Protein AF-K2RY34-F1 (afdb_monomer_lite)

Organism: Macrophomina phaseolina (strain MS6)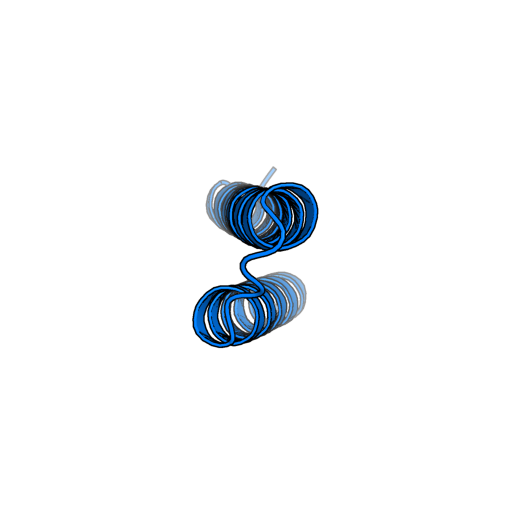 (NCBI:txid1126212)

Secondary structure (DSSP, 8-state):
--HHHHHHHHHHHHHHHHHHHHHHTT---HHHHHHHHHHHHHHHHHH--

Radius of gyration: 11.95 Å; chains: 1; bounding box: 30×22×30 Å

Structure (mmCIF, N/CA/C/O backbone):
data_AF-K2RY34-F1
#
_entry.id   AF-K2RY34-F1
#
loop_
_atom_site.group_PDB
_atom_site.id
_atom_site.type_symbol
_atom_site.label_atom_id
_atom_site.label_alt_id
_atom_site.label_comp_id
_atom_site.label_asym_id
_atom_site.label_entity_id
_atom_site.label_seq_id
_atom_site.pdbx_PDB_ins_code
_atom_site.Cartn_x
_atom_site.Cartn_y
_atom_site.Cartn_z
_atom_site.occupancy
_atom_site.B_iso_or_equiv
_atom_site.auth_seq_id
_atom_site.auth_comp_id
_atom_site.auth_asym_id
_atom_site.auth_atom_id
_atom_site.pdbx_PDB_model_num
ATOM 1 N N . MET A 1 1 ? -7.864 14.081 14.956 1.00 58.47 1 MET A N 1
ATOM 2 C CA . MET A 1 1 ? -8.032 13.053 13.918 1.00 58.47 1 MET A CA 1
ATOM 3 C C . MET A 1 1 ? -7.927 11.715 14.620 1.00 58.47 1 MET A C 1
ATOM 5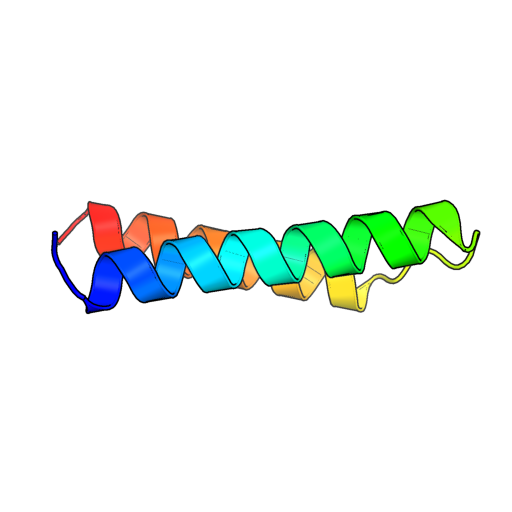 O O . MET A 1 1 ? -7.170 11.637 15.584 1.00 58.47 1 MET A O 1
ATOM 9 N N . ASP A 1 2 ? -8.752 10.741 14.257 1.00 83.19 2 ASP A N 1
ATOM 10 C CA . ASP A 1 2 ? -8.709 9.416 14.874 1.00 83.19 2 ASP A CA 1
ATOM 11 C C . ASP A 1 2 ? -7.369 8.743 14.533 1.00 83.19 2 ASP A C 1
ATOM 13 O O . ASP A 1 2 ? -7.027 8.611 13.359 1.00 83.19 2 ASP A O 1
ATOM 17 N N . ALA A 1 3 ? -6.593 8.361 15.551 1.00 86.69 3 ALA A N 1
ATOM 18 C CA . ALA A 1 3 ? -5.258 7.793 15.366 1.00 86.69 3 ALA A CA 1
ATOM 19 C C . ALA A 1 3 ? -5.289 6.476 14.572 1.00 86.69 3 ALA A C 1
ATOM 21 O O . ALA A 1 3 ? -4.313 6.141 13.901 1.00 86.6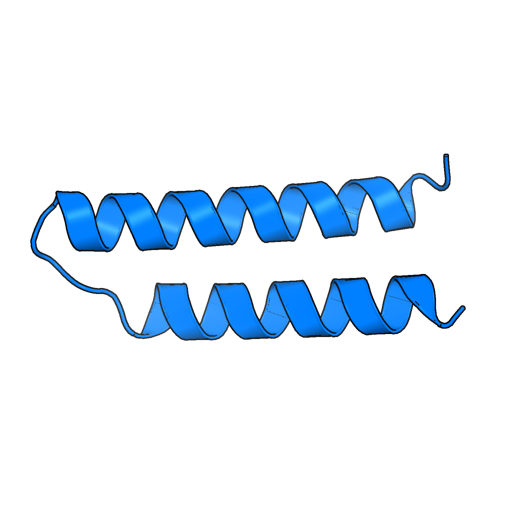9 3 ALA A O 1
ATOM 22 N N . LEU A 1 4 ? -6.408 5.745 14.633 1.00 88.06 4 LEU A N 1
ATOM 23 C CA . LEU A 1 4 ? -6.611 4.533 13.847 1.00 88.06 4 LEU A CA 1
ATOM 24 C C . LEU A 1 4 ? -6.811 4.869 12.366 1.00 88.06 4 LEU A C 1
ATOM 26 O O . LEU A 1 4 ? -6.203 4.251 11.494 1.00 88.06 4 LEU A O 1
ATOM 30 N N . LEU A 1 5 ? -7.617 5.890 12.077 1.00 91.75 5 LEU A N 1
ATOM 31 C CA . LEU A 1 5 ? -7.862 6.329 10.709 1.00 91.75 5 LEU A CA 1
ATOM 32 C C . LEU A 1 5 ? -6.584 6.887 10.063 1.00 91.75 5 LEU A C 1
ATOM 34 O O . LEU A 1 5 ? -6.271 6.541 8.925 1.00 91.75 5 LEU A O 1
ATOM 38 N N . ASP A 1 6 ? -5.797 7.668 10.811 1.00 93.75 6 ASP A N 1
ATOM 39 C CA . ASP A 1 6 ? -4.482 8.146 10.364 1.00 93.75 6 ASP A CA 1
ATOM 40 C C . ASP A 1 6 ? -3.541 6.973 10.024 1.00 93.75 6 ASP A C 1
ATOM 42 O O . ASP A 1 6 ? -2.827 7.009 9.019 1.00 93.75 6 ASP A O 1
ATOM 46 N N . GLN A 1 7 ? -3.569 5.894 10.814 1.00 94.75 7 GLN A N 1
ATOM 47 C CA . GLN A 1 7 ? -2.782 4.690 10.541 1.00 94.75 7 GLN A CA 1
ATOM 48 C C . GLN A 1 7 ? -3.210 3.995 9.240 1.00 94.75 7 GLN A C 1
ATOM 50 O O . GLN A 1 7 ? -2.348 3.537 8.484 1.00 94.75 7 GLN A O 1
ATOM 55 N N . HIS A 1 8 ? -4.513 3.928 8.952 1.00 95.00 8 HIS A N 1
ATOM 56 C CA . HIS A 1 8 ? -5.012 3.356 7.699 1.00 95.00 8 HIS A CA 1
ATOM 57 C C . HIS A 1 8 ? -4.569 4.175 6.481 1.00 95.00 8 HIS A C 1
ATOM 59 O O . HIS A 1 8 ? -4.097 3.597 5.501 1.00 95.00 8 HIS A O 1
ATOM 65 N N . PHE A 1 9 ? -4.612 5.509 6.562 1.00 95.75 9 PHE A N 1
ATOM 66 C CA . PHE A 1 9 ? -4.094 6.374 5.498 1.00 95.75 9 PHE A CA 1
ATOM 67 C C . PHE A 1 9 ? -2.594 6.164 5.246 1.00 95.75 9 PHE A C 1
ATOM 69 O O . PHE A 1 9 ? -2.188 5.975 4.098 1.00 95.75 9 PHE A O 1
ATOM 76 N N . LEU A 1 10 ? -1.777 6.117 6.305 1.00 96.88 10 LEU A N 1
ATOM 77 C CA . LEU A 1 10 ? -0.336 5.852 6.186 1.00 96.88 10 LEU A CA 1
ATOM 78 C C . LEU A 1 10 ? -0.050 4.489 5.544 1.00 96.88 10 LEU A C 1
ATOM 80 O O . LEU A 1 10 ? 0.897 4.338 4.771 1.00 96.88 10 LEU A O 1
ATOM 84 N N . AR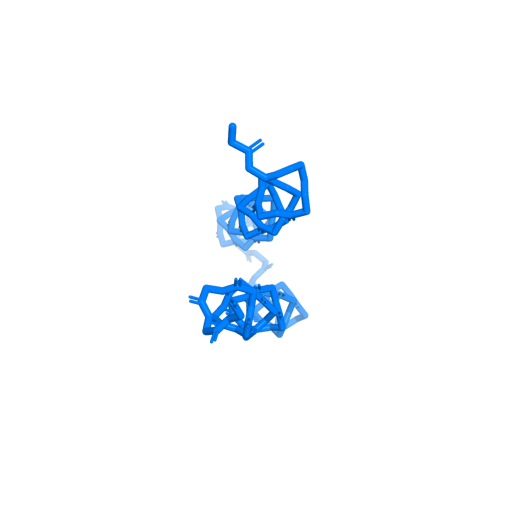G A 1 11 ? -0.873 3.482 5.849 1.00 96.69 11 ARG A N 1
ATOM 85 C CA . ARG A 1 11 ? -0.733 2.146 5.271 1.00 96.69 11 ARG A CA 1
ATOM 86 C C . ARG A 1 11 ? -1.014 2.142 3.767 1.00 96.69 11 ARG A C 1
ATOM 88 O O . ARG A 1 11 ? -0.260 1.515 3.024 1.00 96.69 11 ARG A O 1
ATOM 95 N N . VAL A 1 12 ? -2.055 2.847 3.319 1.00 98.06 12 VAL A N 1
ATOM 96 C CA . VAL A 1 12 ? -2.365 2.999 1.886 1.00 98.06 12 VAL A CA 1
ATOM 97 C C . VAL A 1 12 ? -1.232 3.725 1.162 1.00 98.06 12 VAL A C 1
ATOM 99 O O . VAL A 1 12 ? -0.779 3.258 0.117 1.00 98.06 12 VAL A O 1
ATOM 102 N N . GLU A 1 13 ? -0.719 4.817 1.734 1.00 98.12 13 GLU A N 1
ATOM 103 C CA . GLU A 1 13 ? 0.408 5.565 1.166 1.00 98.12 13 GLU A CA 1
ATOM 104 C C . GLU A 1 13 ? 1.655 4.680 0.997 1.00 98.12 13 GLU A C 1
ATOM 106 O O . GLU A 1 13 ? 2.269 4.652 -0.072 1.00 98.12 13 GLU A O 1
ATOM 111 N N . ALA A 1 14 ? 2.010 3.903 2.023 1.00 97.94 14 ALA A N 1
ATOM 112 C CA . ALA A 1 14 ? 3.156 2.999 1.973 1.00 97.94 14 ALA A CA 1
ATOM 113 C C . ALA A 1 14 ? 2.994 1.891 0.914 1.00 97.94 14 ALA A C 1
ATOM 115 O O . ALA A 1 14 ? 3.941 1.588 0.178 1.00 97.94 14 ALA A O 1
ATOM 116 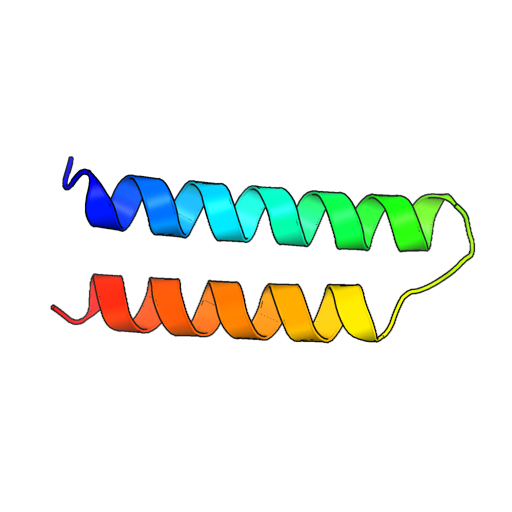N N . ALA A 1 15 ? 1.798 1.302 0.804 1.00 98.25 15 ALA A N 1
ATOM 117 C CA . ALA A 1 15 ? 1.507 0.278 -0.197 1.00 98.25 15 ALA A CA 1
ATOM 118 C C . ALA A 1 15 ? 1.556 0.850 -1.624 1.00 98.25 15 ALA A C 1
ATOM 120 O O . ALA A 1 15 ? 2.126 0.230 -2.525 1.00 98.25 15 ALA A O 1
ATOM 121 N N . LEU A 1 16 ? 1.036 2.066 -1.821 1.00 98.12 16 LEU A N 1
ATOM 122 C CA . LEU A 1 16 ? 1.078 2.756 -3.107 1.00 98.12 16 LEU A CA 1
ATOM 123 C C . LEU A 1 16 ? 2.517 3.069 -3.533 1.00 98.12 16 LEU A C 1
ATOM 125 O O . LEU A 1 16 ? 2.888 2.774 -4.668 1.00 98.12 16 LEU A O 1
ATOM 129 N N . ASN A 1 17 ? 3.342 3.599 -2.624 1.00 98.31 17 ASN A N 1
ATOM 130 C CA . ASN A 1 17 ? 4.761 3.846 -2.893 1.00 98.31 17 ASN A CA 1
ATOM 131 C C . ASN A 1 17 ? 5.491 2.554 -3.280 1.00 98.31 17 ASN A C 1
ATOM 133 O O . ASN A 1 17 ? 6.214 2.528 -4.271 1.00 98.31 17 ASN A O 1
ATOM 137 N N . THR A 1 18 ? 5.222 1.452 -2.576 1.00 98.00 18 THR A N 1
ATOM 138 C CA . THR A 1 18 ? 5.808 0.141 -2.900 1.00 98.00 18 THR A CA 1
ATOM 139 C C . THR A 1 18 ? 5.417 -0.336 -4.304 1.00 98.00 18 THR A C 1
ATOM 141 O O . THR A 1 18 ? 6.255 -0.849 -5.052 1.00 98.00 18 THR A O 1
ATOM 144 N N . LEU A 1 19 ? 4.151 -0.157 -4.696 1.00 97.69 19 LEU A N 1
ATOM 145 C CA . LEU A 1 19 ? 3.692 -0.505 -6.039 1.00 97.69 19 LEU A CA 1
ATOM 146 C C . LEU A 1 19 ? 4.379 0.361 -7.102 1.00 97.69 19 LEU A C 1
ATOM 148 O O . LEU A 1 19 ? 4.879 -0.181 -8.091 1.00 97.69 19 LEU A O 1
ATOM 152 N N . ILE A 1 20 ? 4.445 1.676 -6.881 1.00 97.69 20 ILE A N 1
ATOM 153 C CA . ILE A 1 20 ? 5.122 2.624 -7.774 1.00 97.69 20 ILE A CA 1
ATOM 154 C C . ILE A 1 20 ? 6.593 2.240 -7.944 1.00 97.69 20 ILE A C 1
ATOM 156 O O . ILE A 1 20 ? 7.048 2.125 -9.081 1.00 97.69 20 ILE A O 1
ATOM 160 N N . ASP A 1 21 ? 7.311 1.957 -6.857 1.00 97.94 21 ASP A N 1
ATOM 161 C CA . ASP A 1 21 ? 8.717 1.547 -6.896 1.00 97.94 21 ASP A CA 1
ATOM 162 C C . ASP A 1 21 ? 8.913 0.241 -7.680 1.00 97.94 21 ASP A C 1
ATOM 164 O O . ASP A 1 21 ? 9.853 0.112 -8.471 1.00 97.94 21 ASP A O 1
ATOM 168 N N . SER A 1 22 ? 8.001 -0.727 -7.533 1.00 96.94 22 SER A N 1
ATOM 169 C CA . SER A 1 22 ? 8.053 -1.984 -8.295 1.00 96.94 22 SER A CA 1
ATOM 170 C C . SER A 1 22 ? 7.890 -1.758 -9.805 1.00 96.94 22 SER A C 1
ATOM 172 O O . SER A 1 22 ? 8.584 -2.366 -10.620 1.00 96.94 22 SER A O 1
ATOM 174 N N . ILE A 1 23 ? 7.021 -0.823 -10.198 1.00 96.75 23 ILE A N 1
ATOM 175 C CA . ILE A 1 23 ? 6.790 -0.470 -11.603 1.00 96.75 23 ILE A CA 1
ATOM 176 C C . ILE A 1 23 ? 7.969 0.345 -12.144 1.00 96.75 23 ILE A C 1
ATOM 178 O O . ILE A 1 23 ? 8.469 0.057 -13.231 1.00 96.75 23 ILE A O 1
ATOM 182 N N . ALA A 1 24 ? 8.447 1.330 -11.381 1.00 97.69 24 ALA A N 1
ATOM 183 C CA . ALA A 1 24 ? 9.568 2.190 -11.750 1.00 97.69 24 ALA A CA 1
ATOM 184 C C . ALA A 1 24 ? 10.889 1.411 -11.883 1.00 97.69 24 ALA A C 1
ATOM 186 O O . ALA A 1 24 ? 11.732 1.756 -12.710 1.00 97.69 24 ALA A O 1
ATOM 187 N N . SER A 1 25 ? 11.048 0.328 -11.117 1.00 97.31 25 SER A N 1
ATOM 188 C CA . SER A 1 25 ? 12.166 -0.617 -11.236 1.00 97.31 25 SER A CA 1
ATOM 189 C C . SER A 1 25 ? 11.988 -1.663 -12.347 1.00 97.31 25 SER A C 1
ATOM 191 O O . SER A 1 25 ? 12.825 -2.556 -12.478 1.00 97.31 25 SER A O 1
ATOM 193 N N . TYR A 1 26 ? 10.938 -1.552 -13.174 1.00 93.69 26 TYR A N 1
ATOM 194 C CA . TYR A 1 26 ? 10.591 -2.496 -14.246 1.00 93.69 26 TYR A CA 1
ATOM 195 C C . TYR A 1 26 ? 10.414 -3.948 -13.762 1.00 93.69 26 TYR A C 1
ATOM 197 O O . TYR A 1 26 ? 10.578 -4.892 -14.535 1.00 93.69 26 TYR A O 1
ATOM 205 N N . ASN A 1 27 ? 10.044 -4.131 -12.491 1.00 93.56 27 ASN A N 1
ATOM 206 C CA . ASN A 1 27 ? 9.780 -5.424 -11.869 1.00 93.56 27 ASN A CA 1
ATOM 207 C C . ASN A 1 27 ? 8.392 -5.418 -11.200 1.00 93.56 27 ASN A C 1
ATOM 209 O O . ASN A 1 27 ? 8.295 -5.371 -9.969 1.00 93.56 27 ASN A O 1
ATOM 213 N N . PRO A 1 28 ? 7.303 -5.418 -11.992 1.00 92.62 28 PRO A N 1
ATOM 214 C CA . PRO A 1 28 ? 5.953 -5.269 -11.463 1.00 92.62 28 PRO A CA 1
ATOM 215 C C . PRO A 1 28 ? 5.621 -6.388 -10.468 1.00 92.62 28 PRO A C 1
ATOM 217 O O . PRO A 1 28 ? 5.664 -7.573 -10.802 1.00 92.62 28 PRO A O 1
ATOM 220 N N . SER A 1 29 ? 5.258 -6.001 -9.244 1.00 96.25 29 SER A N 1
ATOM 221 C CA . SER A 1 29 ? 4.954 -6.939 -8.163 1.00 96.25 29 SER A CA 1
ATOM 222 C C . SER A 1 29 ? 3.448 -7.155 -8.025 1.00 96.25 29 SER A C 1
ATOM 224 O O . SER A 1 29 ? 2.712 -6.250 -7.639 1.00 96.25 29 SER A O 1
ATOM 226 N N . GLN A 1 30 ? 2.986 -8.385 -8.273 1.00 96.56 30 GLN A N 1
ATOM 227 C CA . GLN A 1 30 ? 1.595 -8.773 -7.993 1.00 96.56 30 GLN A CA 1
ATOM 228 C C . GLN A 1 30 ? 1.265 -8.673 -6.498 1.00 96.56 30 GLN A C 1
ATOM 230 O O . GLN A 1 30 ? 0.138 -8.342 -6.137 1.00 96.56 30 GLN A O 1
ATOM 235 N N . GLN A 1 31 ? 2.258 -8.906 -5.635 1.00 96.25 31 GLN A N 1
ATOM 236 C CA . GLN A 1 31 ? 2.088 -8.780 -4.192 1.00 96.25 31 GLN A CA 1
ATOM 237 C C . GLN A 1 31 ? 1.826 -7.324 -3.792 1.00 96.25 31 GLN A C 1
ATOM 239 O O . GLN A 1 31 ? 0.899 -7.073 -3.035 1.00 96.25 31 GLN A O 1
ATOM 244 N N . ALA A 1 32 ? 2.553 -6.362 -4.372 1.00 96.50 32 ALA A N 1
ATOM 245 C CA . ALA A 1 32 ? 2.347 -4.941 -4.077 1.00 96.50 32 ALA A CA 1
ATOM 246 C C . ALA A 1 32 ? 0.939 -4.458 -4.474 1.00 96.50 32 ALA A C 1
ATOM 248 O O . ALA A 1 32 ? 0.358 -3.611 -3.800 1.00 96.50 32 ALA A O 1
ATOM 249 N N . VAL A 1 33 ? 0.361 -5.028 -5.538 1.00 96.94 33 VAL A N 1
ATOM 250 C CA . VAL A 1 33 ? -1.039 -4.774 -5.911 1.00 96.94 33 VAL A CA 1
ATOM 251 C C . VAL A 1 33 ? -1.995 -5.338 -4.859 1.00 96.94 33 VAL A C 1
ATOM 253 O O . VAL A 1 33 ? -2.901 -4.632 -4.424 1.00 96.94 33 VAL A O 1
ATOM 256 N N . ALA A 1 34 ? -1.798 -6.588 -4.432 1.00 97.94 34 ALA A N 1
ATOM 257 C CA . ALA A 1 34 ? -2.636 -7.211 -3.407 1.00 97.94 34 ALA A CA 1
ATOM 258 C C . ALA A 1 34 ? -2.570 -6.455 -2.067 1.00 97.94 34 ALA A C 1
ATOM 260 O O . ALA A 1 34 ? -3.600 -6.245 -1.427 1.00 97.94 34 ALA A O 1
ATOM 261 N N . ASP A 1 35 ? -1.378 -5.995 -1.683 1.00 97.44 35 ASP A N 1
ATOM 262 C CA . ASP A 1 35 ? -1.154 -5.230 -0.456 1.00 97.44 35 ASP A CA 1
ATOM 263 C C . ASP A 1 35 ? -1.866 -3.870 -0.494 1.00 97.44 35 ASP A C 1
ATOM 265 O O . ASP A 1 35 ? -2.454 -3.458 0.508 1.00 97.44 35 ASP A O 1
ATOM 269 N N . LEU A 1 36 ? -1.875 -3.198 -1.654 1.00 98.00 36 LEU A N 1
ATOM 270 C CA . LEU A 1 36 ? -2.614 -1.948 -1.844 1.00 98.00 36 LEU A CA 1
ATOM 271 C C . LEU A 1 36 ? -4.128 -2.160 -1.728 1.00 98.00 36 LEU A C 1
ATOM 273 O O . LEU A 1 36 ? -4.787 -1.394 -1.031 1.00 98.00 36 LEU A O 1
ATOM 277 N N . VAL A 1 37 ? -4.675 -3.211 -2.349 1.00 97.81 37 VAL A N 1
ATOM 278 C CA . VAL A 1 37 ? -6.111 -3.532 -2.242 1.00 97.81 37 VAL A CA 1
ATOM 279 C C . VAL A 1 37 ? -6.501 -3.827 -0.793 1.00 97.81 37 VAL A C 1
ATOM 281 O O . VAL A 1 37 ? -7.528 -3.348 -0.322 1.00 97.81 37 VAL A O 1
ATOM 284 N N . ALA A 1 38 ? -5.676 -4.578 -0.061 1.00 97.62 38 ALA A N 1
ATOM 285 C CA . ALA A 1 38 ? -5.936 -4.861 1.347 1.00 97.62 38 ALA A CA 1
ATOM 286 C C . ALA A 1 38 ? -5.900 -3.590 2.215 1.00 97.62 38 ALA A C 1
ATOM 288 O O . ALA A 1 38 ? -6.721 -3.442 3.118 1.00 97.62 38 ALA A O 1
ATOM 289 N N . ALA A 1 39 ? -4.963 -2.672 1.950 1.00 97.56 39 ALA A N 1
ATOM 290 C CA . ALA A 1 39 ? -4.881 -1.400 2.665 1.00 97.56 39 ALA A CA 1
ATOM 291 C C . ALA A 1 39 ? -6.093 -0.492 2.382 1.00 97.56 39 ALA A C 1
ATOM 293 O O . ALA A 1 39 ? -6.604 0.142 3.303 1.00 97.56 39 ALA A O 1
ATOM 294 N N . ASP A 1 40 ? -6.563 -0.455 1.133 1.00 97.50 40 ASP A N 1
ATOM 295 C CA . ASP A 1 40 ? -7.735 0.324 0.714 1.00 97.50 40 ASP A CA 1
ATOM 296 C C . ASP A 1 40 ? -9.045 -0.202 1.332 1.00 97.50 40 ASP A C 1
ATOM 298 O O . ASP A 1 40 ? -9.871 0.579 1.807 1.00 97.50 40 ASP A O 1
ATOM 302 N N . ASP A 1 41 ? -9.205 -1.528 1.417 1.00 97.00 41 ASP A N 1
ATOM 303 C CA . ASP A 1 41 ? -10.349 -2.166 2.083 1.00 97.00 41 ASP A CA 1
ATOM 304 C C . ASP A 1 41 ? -10.374 -1.831 3.587 1.00 97.00 41 ASP A C 1
ATOM 306 O O . ASP A 1 41 ? -11.396 -1.418 4.134 1.00 97.00 41 ASP A O 1
ATOM 310 N N . GLU A 1 42 ? -9.226 -1.914 4.266 1.00 94.81 42 GLU A N 1
ATOM 311 C CA . GLU A 1 42 ? -9.132 -1.520 5.675 1.00 94.81 42 GLU A CA 1
ATOM 312 C C . GLU A 1 42 ? -9.452 -0.039 5.912 1.00 94.81 42 GLU A C 1
ATOM 314 O O . GLU A 1 42 ? -10.173 0.275 6.859 1.00 94.81 42 GLU A O 1
ATOM 319 N N . LEU A 1 43 ? -8.958 0.861 5.054 1.00 95.50 43 LEU A N 1
ATOM 320 C CA . LEU A 1 43 ? -9.297 2.282 5.131 1.00 95.50 43 LEU A CA 1
ATOM 321 C C . LEU A 1 43 ? -10.799 2.508 4.925 1.00 95.50 43 LEU A C 1
ATOM 323 O O . LEU A 1 43 ? -11.416 3.240 5.697 1.00 95.50 43 LEU A O 1
ATOM 327 N N . SER A 1 44 ? -11.392 1.854 3.925 1.00 94.56 44 SER A N 1
ATOM 328 C CA . SER A 1 44 ? -12.826 1.949 3.633 1.00 94.56 44 SER A CA 1
ATOM 329 C C . SER A 1 44 ? -13.668 1.514 4.832 1.00 94.56 44 SER A C 1
ATOM 331 O O . SER A 1 44 ? -14.568 2.239 5.246 1.00 94.56 44 SER A O 1
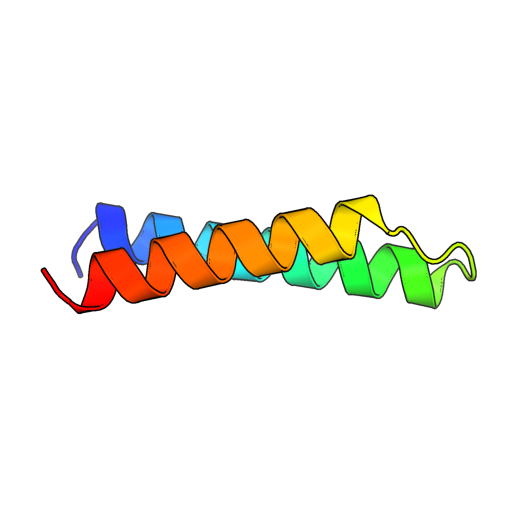ATOM 333 N N . ARG A 1 45 ? -13.315 0.392 5.473 1.00 92.56 45 ARG A N 1
ATOM 334 C CA . ARG A 1 45 ? -13.980 -0.060 6.706 1.00 92.56 45 ARG A CA 1
ATOM 335 C C . ARG A 1 45 ? -13.797 0.918 7.863 1.00 92.56 45 ARG A C 1
ATOM 337 O O . ARG A 1 45 ? -14.730 1.113 8.633 1.00 92.56 45 ARG A O 1
ATOM 344 N N . GLY A 1 46 ? -12.614 1.518 8.000 1.00 89.81 46 GLY A N 1
ATOM 345 C CA . GLY A 1 46 ? -12.334 2.515 9.035 1.00 89.81 46 GLY A CA 1
ATOM 346 C C . GLY A 1 46 ? -13.122 3.818 8.861 1.00 89.81 46 GLY A C 1
ATOM 347 O O . GLY A 1 46 ? -13.380 4.499 9.844 1.00 89.81 46 GLY A O 1
ATOM 348 N N . LEU A 1 47 ? -13.527 4.154 7.632 1.00 90.88 47 LEU A N 1
ATOM 349 C CA . LEU A 1 47 ? -14.365 5.321 7.325 1.00 90.88 47 LEU A CA 1
ATOM 350 C C . LEU A 1 47 ? -15.866 5.080 7.558 1.00 90.88 47 LEU A C 1
ATOM 352 O O . LEU A 1 47 ? -16.618 6.043 7.696 1.00 90.88 47 LEU A O 1
ATOM 356 N N . GLU A 1 48 ? -16.311 3.822 7.557 1.00 89.12 48 GLU A N 1
ATOM 357 C CA . GLU A 1 48 ? -17.711 3.434 7.792 1.00 89.12 48 GLU A CA 1
ATOM 358 C C . GLU A 1 48 ? -18.084 3.342 9.286 1.00 89.12 48 GLU A C 1
ATOM 360 O O . GLU A 1 48 ? -19.270 3.220 9.607 1.00 89.12 48 GLU A O 1
ATOM 365 N N . GLN A 1 49 ? -17.093 3.378 10.185 1.00 69.25 49 GLN A N 1
ATOM 366 C CA . GLN A 1 49 ? -17.251 3.329 11.647 1.00 69.25 49 GLN A CA 1
ATOM 367 C C . GLN A 1 49 ? -17.460 4.717 12.259 1.00 69.25 49 GLN A C 1
ATOM 369 O O . GLN A 1 49 ? -18.244 4.793 13.235 1.00 69.25 49 GLN A O 1
#

pLDDT: mean 94.07, std 7.15, range [58.47, 98.31]

Sequence (49 aa):
MDALLDQHFLRVEAALNTLIDSIASYNPSQQAVADLVAADDELSRGLEQ

Foldseek 3Di:
DPPQLVVLVVQLVVLVVVQVVCVVVVNHDPVSVVSNVVSVVSNVVVVVD